Protein AF-A0A2V7J9L3-F1 (afdb_monomer_lite)

Foldseek 3Di:
DVQLVDDPVVVVVLVPDDPVVSCVVCVVVVSNVSVLLVLLQVLLVVLLVVLVVVCVVPVPDAAEDEDADQDDGSNVLSNQQNRAAPVHAYEYEYNDDPPPVSCVVSVVVNRRYWYEYEDECVPDPPDPVVVVVCVVCRVVVGPYYDYPDDDPPDPVVVVVVVVD

Sequence (164 aa):
MAALGLERAEIERLAALPPAVRYDTLLERGWLSRYFQGLEDAVAGRASVLRGELRRLRPDVRFAFHTSDAPTDWFSLGLLRGFSSPDAPIFLWLREDTRPTLARRYRVRDVFALSAIGLEPVRATFAPAELSRLRFAAFTEHAGFWLDGAATDSLGRVIRRFAK

pLDDT: mean 77.67, std 17.88, range [35.91, 97.44]

Radius of gyration: 21.03 Å; chains: 1; bounding box: 44×36×63 Å

Secondary structure (DSSP, 8-state):
-GGG---HHHHHHHHHS-HHHHHHHHHHTT-HHHHHHHHHHHHHHHHHHHHHHHHHH-TT---EEEESS---SHHHHHHHHHH--SSSPEEEEESSS-HHHHHHHHHTTT--EEEEEEE-GGG----HHHHHHHHHHHHHH-S-EEE-S---S-HHHHHHHH--

Structure (mmCIF, N/CA/C/O backbone):
data_AF-A0A2V7J9L3-F1
#
_entry.id   AF-A0A2V7J9L3-F1
#
loop_
_atom_site.group_PDB
_atom_site.id
_atom_site.type_symbol
_atom_site.label_atom_id
_atom_site.label_alt_id
_atom_site.label_comp_id
_atom_site.label_asym_id
_atom_site.label_entity_id
_atom_site.label_seq_id
_atom_site.pdbx_PDB_ins_code
_atom_site.Cartn_x
_atom_site.Cartn_y
_atom_site.Cartn_z
_atom_site.occupancy
_atom_site.B_iso_or_equiv
_atom_site.auth_seq_id
_atom_site.auth_comp_id
_atom_site.auth_asym_id
_atom_site.auth_atom_id
_atom_site.pdbx_PDB_model_num
ATOM 1 N N . MET A 1 1 ? 7.839 -5.755 -13.556 1.00 61.22 1 MET A N 1
ATOM 2 C CA . MET A 1 1 ? 8.418 -5.327 -14.853 1.00 61.22 1 MET A CA 1
ATOM 3 C C . MET A 1 1 ? 7.427 -5.352 -16.012 1.00 61.22 1 MET A C 1
ATOM 5 O O . MET A 1 1 ? 7.595 -4.543 -16.908 1.00 61.22 1 MET A O 1
ATOM 9 N N . ALA A 1 2 ? 6.377 -6.185 -15.989 1.00 60.78 2 ALA A N 1
ATOM 10 C CA . ALA A 1 2 ? 5.330 -6.169 -17.022 1.00 60.78 2 ALA A CA 1
ATOM 11 C C . ALA A 1 2 ? 4.656 -4.788 -17.215 1.00 60.78 2 ALA A C 1
ATOM 13 O O . ALA A 1 2 ? 4.324 -4.419 -18.334 1.00 60.78 2 ALA A O 1
ATOM 14 N N . ALA A 1 3 ? 4.548 -3.980 -16.154 1.00 69.69 3 ALA A N 1
ATOM 15 C CA . ALA A 1 3 ? 3.982 -2.625 -16.207 1.00 69.69 3 ALA A CA 1
ATOM 16 C C . ALA A 1 3 ? 4.812 -1.597 -17.005 1.00 69.69 3 ALA A C 1
ATOM 18 O O . ALA A 1 3 ? 4.372 -0.467 -17.198 1.00 69.69 3 ALA A O 1
ATOM 19 N N . LEU A 1 4 ? 6.017 -1.956 -17.466 1.00 78.19 4 LEU A N 1
ATOM 20 C CA . LEU A 1 4 ? 6.835 -1.058 -18.282 1.00 78.19 4 LEU A CA 1
ATOM 21 C C . LEU A 1 4 ? 6.290 -0.896 -19.712 1.00 78.19 4 LEU A C 1
ATOM 23 O O . LEU A 1 4 ? 6.672 0.056 -20.390 1.00 78.19 4 LEU A O 1
ATOM 27 N N . GLY A 1 5 ? 5.397 -1.792 -20.160 1.00 79.88 5 GLY A N 1
ATOM 28 C CA . GLY A 1 5 ? 4.898 -1.805 -21.540 1.00 79.88 5 GLY A CA 1
ATOM 29 C C . GLY A 1 5 ? 5.998 -2.109 -22.559 1.00 79.88 5 GLY A C 1
ATOM 30 O O . GLY A 1 5 ? 5.926 -1.659 -23.697 1.00 79.88 5 GLY A O 1
ATOM 31 N N . LEU A 1 6 ? 7.045 -2.810 -22.120 1.00 84.31 6 LEU A N 1
ATOM 32 C CA . LEU A 1 6 ? 8.190 -3.178 -22.940 1.00 84.31 6 LEU A CA 1
ATOM 33 C C . LEU A 1 6 ? 8.031 -4.597 -23.475 1.00 84.31 6 LEU A C 1
ATOM 35 O O . LEU A 1 6 ? 7.441 -5.460 -22.820 1.00 84.31 6 LEU A O 1
ATOM 39 N N . GLU A 1 7 ? 8.641 -4.833 -24.631 1.00 88.31 7 GLU A N 1
ATOM 40 C CA . GLU A 1 7 ? 8.859 -6.163 -25.189 1.00 88.31 7 GLU A CA 1
ATOM 41 C C . GLU A 1 7 ? 9.516 -7.089 -24.157 1.00 88.31 7 GLU A C 1
ATOM 43 O O . GLU A 1 7 ? 10.370 -6.682 -23.360 1.00 88.31 7 GLU A O 1
ATOM 48 N N . ARG A 1 8 ? 9.153 -8.372 -24.192 1.00 86.00 8 ARG A N 1
ATOM 49 C CA . ARG A 1 8 ? 9.645 -9.362 -23.224 1.00 86.00 8 ARG A CA 1
ATOM 50 C C . ARG A 1 8 ? 11.176 -9.459 -23.207 1.00 86.00 8 ARG A C 1
ATOM 52 O O . ARG A 1 8 ? 11.766 -9.540 -22.134 1.00 86.00 8 ARG A O 1
ATOM 59 N N . ALA A 1 9 ? 11.815 -9.369 -24.372 1.00 87.88 9 ALA A N 1
ATOM 60 C CA . ALA A 1 9 ? 13.273 -9.377 -24.485 1.00 87.88 9 ALA A CA 1
ATOM 61 C C . ALA A 1 9 ? 13.933 -8.160 -23.803 1.00 87.88 9 ALA A C 1
ATOM 63 O O . ALA A 1 9 ? 14.996 -8.281 -23.196 1.00 87.88 9 ALA A O 1
ATOM 64 N N . GLU A 1 10 ? 13.295 -6.988 -23.858 1.00 87.88 10 GLU A N 1
ATOM 65 C CA . GLU A 1 10 ? 13.772 -5.763 -23.202 1.00 87.88 10 GLU A CA 1
ATOM 66 C C . GLU A 1 10 ? 13.667 -5.894 -21.672 1.00 87.88 10 GLU A C 1
ATOM 68 O O . GLU A 1 10 ? 14.574 -5.497 -20.940 1.00 87.88 10 GLU A O 1
ATOM 73 N N . ILE A 1 11 ? 12.584 -6.515 -21.187 1.00 87.75 11 ILE A N 1
ATOM 74 C CA . ILE A 1 11 ? 12.379 -6.842 -19.769 1.00 87.75 11 ILE A CA 1
ATOM 75 C C . ILE A 1 11 ? 13.463 -7.801 -19.270 1.00 87.75 11 ILE A C 1
ATOM 77 O O . ILE A 1 11 ? 14.064 -7.557 -18.226 1.00 87.75 11 ILE A O 1
ATOM 81 N N . GLU A 1 12 ? 13.733 -8.877 -20.005 1.00 89.81 12 GLU A N 1
ATOM 82 C CA . GLU A 1 12 ? 14.753 -9.863 -19.637 1.00 89.81 12 GLU A CA 1
ATOM 83 C C . GLU A 1 12 ? 16.155 -9.231 -19.628 1.00 89.81 12 GLU A C 1
ATOM 85 O O . GLU A 1 12 ? 16.913 -9.425 -18.676 1.00 89.81 12 GLU A O 1
ATOM 90 N N . ARG A 1 13 ? 16.463 -8.373 -20.612 1.00 89.75 13 ARG A N 1
ATOM 91 C CA . ARG A 1 13 ? 17.723 -7.617 -20.659 1.00 89.75 13 ARG A CA 1
ATOM 92 C C . ARG A 1 13 ? 17.886 -6.706 -19.444 1.00 89.75 13 ARG A C 1
ATOM 94 O O . ARG A 1 13 ? 18.922 -6.747 -18.789 1.00 89.75 13 ARG A O 1
ATOM 101 N N . LEU A 1 14 ? 16.865 -5.915 -19.110 1.00 90.38 14 LEU A N 1
ATOM 102 C CA . LEU A 1 14 ? 16.882 -5.040 -17.933 1.00 90.38 14 LEU A CA 1
ATOM 103 C C . LEU A 1 14 ? 17.045 -5.837 -16.628 1.00 90.38 14 LEU A C 1
ATOM 105 O O . LEU A 1 14 ? 17.772 -5.407 -15.731 1.00 90.38 14 LEU A O 1
ATOM 109 N N . ALA A 1 15 ? 16.391 -6.996 -16.514 1.00 88.56 15 ALA A N 1
ATOM 110 C CA . ALA A 1 15 ? 16.479 -7.866 -15.342 1.00 88.56 15 ALA A CA 1
ATOM 111 C C . ALA A 1 15 ? 17.869 -8.501 -15.163 1.00 88.56 15 ALA A C 1
ATOM 113 O O . ALA A 1 15 ? 18.258 -8.786 -14.031 1.00 88.56 15 ALA A O 1
ATOM 114 N N . ALA A 1 16 ? 18.624 -8.681 -16.250 1.00 93.56 16 ALA A N 1
ATOM 115 C CA . ALA A 1 16 ? 19.991 -9.194 -16.216 1.00 93.56 16 ALA A CA 1
ATOM 116 C C . ALA A 1 16 ? 21.036 -8.136 -15.808 1.00 93.56 16 ALA A C 1
ATOM 118 O O . ALA A 1 16 ? 22.133 -8.493 -15.382 1.00 93.56 16 ALA A O 1
ATOM 119 N N . LEU A 1 17 ? 20.716 -6.839 -15.910 1.00 92.81 17 LEU A N 1
ATOM 120 C CA . LEU A 1 17 ? 21.636 -5.767 -15.517 1.00 92.81 17 LEU A CA 1
ATOM 121 C C . LEU A 1 17 ? 21.873 -5.747 -13.996 1.00 92.81 17 LEU A C 1
ATOM 123 O O . LEU A 1 17 ? 20.924 -5.978 -13.233 1.00 92.81 17 LEU A O 1
ATOM 127 N N . PRO A 1 18 ? 23.085 -5.374 -13.537 1.00 94.75 18 PRO A N 1
ATOM 128 C CA . PRO A 1 18 ? 23.336 -5.048 -12.136 1.00 94.75 18 PRO A CA 1
ATOM 129 C C . PRO A 1 18 ? 22.390 -3.947 -11.625 1.00 94.75 18 PRO A C 1
ATOM 131 O O . PRO A 1 18 ? 22.001 -3.076 -12.408 1.00 94.75 18 PRO A O 1
ATOM 134 N N . PRO A 1 19 ? 22.041 -3.920 -10.323 1.00 88.50 19 PRO A N 1
ATOM 135 C CA . PRO A 1 19 ? 21.049 -2.982 -9.791 1.00 88.50 19 PRO A CA 1
ATOM 136 C C . PRO A 1 19 ? 21.325 -1.502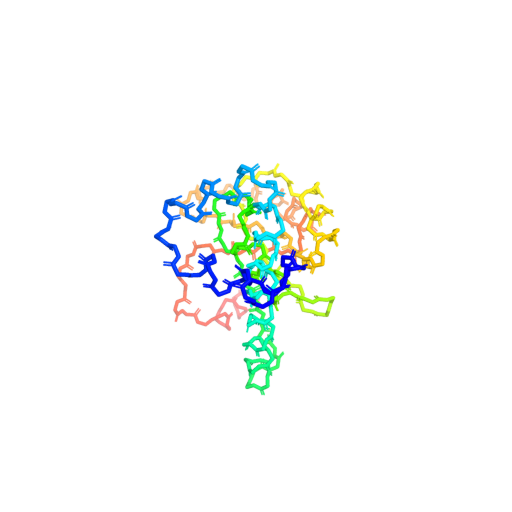 -10.093 1.00 88.50 19 PRO A C 1
ATOM 138 O O . PRO A 1 19 ? 20.405 -0.799 -10.502 1.00 88.50 19 PRO A O 1
ATOM 141 N N . ALA A 1 20 ? 22.575 -1.046 -9.944 1.00 90.44 20 ALA A N 1
ATOM 142 C CA . ALA A 1 20 ? 22.958 0.341 -10.227 1.00 90.44 20 ALA A CA 1
ATOM 143 C C . ALA A 1 20 ? 22.756 0.692 -11.712 1.00 90.44 20 ALA A C 1
ATOM 145 O O . ALA A 1 20 ? 22.016 1.611 -12.038 1.00 90.44 20 ALA A O 1
ATOM 146 N N . VAL A 1 21 ? 23.289 -0.139 -12.614 1.00 94.44 21 VAL A N 1
ATOM 147 C CA . VAL A 1 21 ? 23.163 0.052 -14.069 1.00 94.44 21 VAL A CA 1
ATOM 148 C C . VAL A 1 21 ? 21.702 0.005 -14.517 1.00 94.44 21 VAL A C 1
ATOM 150 O O . VAL A 1 21 ? 21.289 0.760 -15.394 1.00 94.44 21 VAL A O 1
ATOM 153 N N . ARG A 1 22 ? 20.886 -0.861 -13.905 1.00 93.56 22 ARG A N 1
ATOM 154 C CA . ARG A 1 22 ? 19.446 -0.922 -14.177 1.00 93.56 22 ARG A CA 1
ATOM 155 C C . ARG A 1 22 ? 18.750 0.373 -13.778 1.00 93.56 22 ARG A C 1
ATOM 157 O O . ARG A 1 22 ? 17.901 0.839 -14.530 1.00 93.56 22 ARG A O 1
ATOM 164 N N . TYR A 1 23 ? 19.074 0.920 -12.608 1.00 91.75 23 TYR A N 1
ATOM 165 C CA . TYR A 1 23 ? 18.504 2.181 -12.145 1.00 91.75 23 TYR A CA 1
ATOM 166 C C . TYR A 1 23 ? 18.844 3.319 -13.109 1.00 91.75 23 TYR A C 1
ATOM 168 O O . TYR A 1 23 ? 17.926 3.982 -13.589 1.00 91.75 23 TYR A O 1
ATOM 176 N N . ASP A 1 24 ? 20.121 3.468 -13.464 1.00 94.94 24 ASP A N 1
ATOM 177 C CA . ASP A 1 24 ? 20.576 4.508 -14.391 1.00 94.94 24 ASP A CA 1
ATOM 178 C C . ASP A 1 24 ? 19.903 4.351 -15.759 1.00 94.94 24 ASP A C 1
ATOM 180 O O . ASP A 1 24 ? 19.314 5.295 -16.276 1.00 94.94 24 ASP A O 1
ATOM 184 N N . THR A 1 25 ? 19.835 3.123 -16.283 1.00 93.38 25 THR A N 1
ATOM 185 C CA . THR A 1 25 ? 19.147 2.832 -17.553 1.00 93.38 25 THR A CA 1
ATOM 186 C C . THR A 1 25 ? 17.660 3.205 -17.500 1.00 93.38 25 THR A C 1
ATOM 188 O O . THR A 1 25 ? 17.114 3.754 -18.457 1.00 93.38 25 THR A O 1
ATOM 191 N N . LEU A 1 26 ? 16.968 2.894 -16.399 1.00 93.62 26 LEU A N 1
ATOM 192 C CA . LEU A 1 26 ? 15.555 3.240 -16.219 1.00 93.62 26 LEU A CA 1
ATOM 193 C C . LEU A 1 26 ? 15.353 4.752 -16.091 1.00 93.62 26 LEU A C 1
ATOM 195 O O . LEU A 1 26 ? 14.339 5.267 -16.568 1.00 93.62 26 LEU A O 1
ATOM 199 N N . LEU A 1 27 ? 16.286 5.446 -15.439 1.00 93.12 27 LEU A N 1
ATOM 200 C CA . LEU A 1 27 ? 16.269 6.892 -15.272 1.00 93.12 27 LEU A CA 1
ATOM 201 C C . LEU A 1 27 ? 16.495 7.599 -16.613 1.00 93.12 27 LEU A C 1
ATOM 203 O O . LEU A 1 27 ? 15.643 8.379 -17.032 1.00 93.12 27 LEU A O 1
ATOM 207 N N . GLU A 1 28 ? 17.582 7.271 -17.311 1.00 95.06 28 GLU A N 1
ATOM 208 C CA . GLU A 1 28 ? 17.966 7.859 -18.602 1.00 95.06 28 GLU A CA 1
ATOM 209 C C . GLU A 1 28 ? 16.887 7.671 -19.670 1.00 95.06 28 GLU A C 1
ATOM 211 O O . GLU A 1 28 ? 16.635 8.560 -20.482 1.00 95.06 28 GLU A O 1
ATOM 216 N N . ARG A 1 29 ? 16.202 6.524 -19.653 1.00 93.00 29 ARG A N 1
ATOM 217 C CA . ARG A 1 29 ? 15.125 6.214 -20.604 1.00 93.00 29 ARG A CA 1
ATOM 218 C C . ARG A 1 29 ? 13.747 6.725 -20.178 1.00 93.00 29 ARG A C 1
ATOM 220 O O . ARG A 1 29 ? 12.769 6.486 -20.883 1.00 93.00 29 ARG A O 1
ATOM 227 N N . GLY A 1 30 ? 13.633 7.391 -19.027 1.00 93.25 30 GLY A N 1
ATOM 228 C CA . GLY A 1 30 ? 12.358 7.902 -18.512 1.00 93.25 30 GLY A CA 1
ATOM 229 C C . GLY A 1 30 ? 11.358 6.808 -18.107 1.00 93.25 30 GLY A C 1
ATOM 230 O O . GLY A 1 30 ? 10.152 7.043 -18.054 1.00 93.25 30 GLY A O 1
ATOM 231 N N . TRP A 1 31 ? 11.832 5.592 -17.830 1.00 94.19 31 TRP A N 1
ATOM 232 C CA . TRP A 1 31 ? 11.003 4.434 -17.468 1.00 94.19 31 TRP A CA 1
ATOM 233 C C . TRP A 1 31 ? 10.853 4.243 -15.961 1.00 94.19 31 TRP A C 1
ATOM 235 O O . TRP A 1 31 ? 10.035 3.433 -15.519 1.00 94.19 31 TRP A O 1
ATOM 245 N N . LEU A 1 32 ? 11.608 4.997 -15.165 1.00 92.12 32 LEU A N 1
ATOM 246 C CA . LEU A 1 32 ? 11.686 4.829 -13.719 1.00 92.12 32 LEU A CA 1
ATOM 247 C C . LEU A 1 32 ? 10.322 4.959 -13.017 1.00 92.12 32 LEU A C 1
ATOM 249 O O . LEU A 1 32 ? 9.984 4.134 -12.171 1.00 92.12 32 LEU A O 1
ATOM 253 N N . SER A 1 33 ? 9.485 5.924 -13.410 1.00 90.19 33 SER A N 1
ATOM 254 C CA . SER A 1 33 ? 8.145 6.082 -12.823 1.00 90.19 33 SER A CA 1
ATOM 255 C C . SER A 1 33 ? 7.239 4.880 -13.107 1.00 90.19 33 SER A C 1
ATOM 257 O O . SER A 1 33 ? 6.588 4.372 -12.197 1.00 90.19 33 SER A O 1
ATOM 259 N N . ARG A 1 34 ? 7.237 4.366 -14.346 1.00 91.31 34 ARG A N 1
ATOM 260 C CA . ARG A 1 34 ? 6.476 3.154 -14.707 1.00 91.31 34 ARG A CA 1
ATOM 261 C C . ARG A 1 34 ? 7.022 1.917 -14.004 1.00 91.31 34 ARG A C 1
ATOM 263 O O . ARG A 1 34 ? 6.259 1.026 -13.641 1.00 91.31 34 ARG A O 1
ATOM 270 N N . TYR A 1 35 ? 8.337 1.862 -13.796 1.00 91.75 35 TYR A N 1
ATOM 271 C CA . TYR A 1 35 ? 8.974 0.782 -13.056 1.00 91.75 35 TYR A CA 1
ATOM 272 C C . TYR A 1 35 ? 8.464 0.727 -11.617 1.00 91.75 35 TYR A C 1
ATOM 274 O O . TYR A 1 35 ? 7.982 -0.322 -11.190 1.00 91.75 35 TYR A O 1
ATOM 282 N N . PHE A 1 36 ? 8.516 1.852 -10.898 1.00 92.31 36 PHE A N 1
ATOM 283 C CA . PHE A 1 36 ? 8.033 1.926 -9.520 1.00 92.31 36 PHE A CA 1
ATOM 284 C C . PHE A 1 36 ? 6.526 1.702 -9.415 1.00 92.31 36 PHE A C 1
ATOM 286 O O . PHE A 1 36 ? 6.109 0.966 -8.525 1.00 92.31 36 PHE A O 1
ATOM 293 N N . GLN A 1 37 ? 5.725 2.213 -10.357 1.00 92.12 37 GLN A N 1
ATOM 294 C CA . GLN A 1 37 ? 4.295 1.894 -10.409 1.00 92.12 37 GLN A CA 1
ATOM 295 C C . GLN A 1 37 ? 4.067 0.385 -10.564 1.00 92.12 37 GLN A C 1
ATOM 297 O O . GLN A 1 37 ? 3.279 -0.210 -9.839 1.00 92.12 37 GLN A O 1
ATOM 302 N N . GLY A 1 38 ? 4.821 -0.272 -11.447 1.00 92.81 38 GLY A N 1
ATOM 303 C CA . GLY A 1 38 ? 4.745 -1.720 -11.610 1.00 92.81 38 GLY A CA 1
ATOM 304 C C . GLY A 1 38 ? 5.154 -2.517 -10.373 1.00 92.81 38 GLY A C 1
ATOM 305 O O . GLY A 1 38 ? 4.663 -3.629 -10.174 1.00 92.81 38 GLY A O 1
ATOM 306 N N . LEU A 1 39 ? 6.073 -1.986 -9.563 1.00 93.38 39 LEU A N 1
ATOM 307 C CA . LEU A 1 39 ? 6.435 -2.587 -8.282 1.00 93.38 39 LEU A CA 1
ATOM 308 C C . LEU A 1 39 ? 5.324 -2.395 -7.248 1.00 93.38 39 LEU A C 1
ATOM 310 O O . LEU A 1 39 ? 4.949 -3.368 -6.596 1.00 93.38 39 LEU A O 1
ATOM 314 N N . GLU A 1 40 ? 4.763 -1.189 -7.147 1.00 94.69 40 GLU A N 1
ATOM 315 C CA . GLU A 1 40 ? 3.587 -0.902 -6.317 1.00 94.69 40 GLU A CA 1
ATOM 316 C C . GLU A 1 40 ? 2.432 -1.855 -6.662 1.00 94.69 40 GLU A C 1
ATOM 318 O O . GLU A 1 40 ? 1.852 -2.481 -5.773 1.00 94.69 40 GLU A O 1
ATOM 323 N N . ASP A 1 41 ? 2.162 -2.057 -7.955 1.00 95.25 41 ASP A N 1
ATOM 324 C CA . ASP A 1 41 ? 1.105 -2.946 -8.436 1.00 95.25 41 ASP A CA 1
ATOM 325 C C . ASP A 1 41 ? 1.331 -4.407 -8.053 1.00 95.25 41 ASP A C 1
ATOM 327 O O . ASP A 1 41 ? 0.409 -5.084 -7.587 1.00 95.25 41 ASP A O 1
ATOM 331 N N . ALA A 1 42 ? 2.569 -4.886 -8.181 1.00 94.94 42 ALA A N 1
ATOM 332 C CA . ALA A 1 42 ? 2.930 -6.236 -7.773 1.00 94.94 42 ALA A CA 1
ATOM 333 C C . ALA A 1 42 ? 2.785 -6.438 -6.255 1.00 94.94 42 ALA A C 1
ATOM 335 O O . ALA A 1 42 ? 2.315 -7.494 -5.817 1.00 94.94 42 ALA A O 1
ATOM 336 N N . VAL A 1 43 ? 3.165 -5.442 -5.446 1.00 97.19 43 VAL A N 1
ATOM 337 C CA . VAL A 1 43 ? 2.990 -5.491 -3.987 1.00 97.19 43 VAL A CA 1
ATOM 338 C C . VAL A 1 43 ? 1.510 -5.490 -3.627 1.00 97.19 43 VAL A C 1
ATOM 340 O O . VAL A 1 43 ? 1.081 -6.351 -2.861 1.00 97.19 43 VAL A O 1
ATOM 343 N N . ALA A 1 44 ? 0.716 -4.596 -4.217 1.00 96.94 44 ALA A N 1
ATOM 344 C CA . ALA A 1 44 ? -0.717 -4.512 -3.963 1.00 96.94 44 ALA A CA 1
ATOM 345 C C . ALA A 1 44 ? -1.448 -5.814 -4.312 1.00 96.94 44 ALA A C 1
ATOM 347 O O . ALA A 1 44 ? -2.281 -6.279 -3.533 1.00 96.94 44 ALA A O 1
ATOM 348 N N . GLY A 1 45 ? -1.101 -6.444 -5.440 1.00 96.62 45 GLY A N 1
ATOM 349 C CA . GLY A 1 45 ? -1.659 -7.740 -5.825 1.00 96.62 45 GLY A CA 1
ATOM 350 C C . GLY A 1 45 ? -1.378 -8.823 -4.781 1.00 96.62 45 GLY A C 1
ATOM 351 O O . GLY A 1 45 ? -2.298 -9.504 -4.327 1.00 96.62 45 GLY A O 1
ATOM 352 N N . ARG A 1 46 ? -0.122 -8.938 -4.329 1.00 97.44 46 ARG A N 1
ATOM 353 C CA . ARG A 1 46 ? 0.272 -9.909 -3.293 1.00 97.44 46 ARG A CA 1
ATOM 354 C C . ARG A 1 46 ? -0.400 -9.632 -1.948 1.00 97.44 46 ARG A C 1
ATOM 356 O O . ARG A 1 46 ? -0.899 -10.560 -1.316 1.00 97.44 46 ARG A O 1
ATOM 363 N N . ALA A 1 47 ? -0.445 -8.372 -1.526 1.00 96.81 47 ALA A N 1
ATOM 364 C CA . ALA A 1 47 ? -1.090 -7.969 -0.280 1.00 96.81 47 ALA A CA 1
ATOM 365 C C . ALA A 1 47 ? -2.607 -8.226 -0.305 1.00 96.81 47 ALA A C 1
ATOM 367 O O . ALA A 1 47 ? -3.157 -8.699 0.688 1.00 96.81 47 ALA A O 1
ATOM 368 N N . SER A 1 48 ? -3.278 -8.015 -1.443 1.00 96.50 48 SER A N 1
ATOM 369 C CA . SER A 1 48 ? -4.706 -8.331 -1.595 1.00 96.50 48 SER A CA 1
ATOM 370 C C . SER A 1 48 ? -4.990 -9.829 -1.468 1.00 96.50 48 SER A C 1
ATOM 372 O O . SER A 1 48 ? -5.930 -10.210 -0.766 1.00 96.50 48 SER A O 1
ATOM 374 N N . VAL A 1 49 ? -4.154 -10.682 -2.074 1.00 97.00 49 VAL A N 1
ATOM 375 C CA . VAL A 1 49 ? -4.246 -12.144 -1.911 1.00 97.00 49 VAL A CA 1
ATOM 376 C C . VAL A 1 49 ? -4.074 -12.526 -0.442 1.00 97.00 49 VAL A C 1
ATOM 378 O O . VAL A 1 49 ? -4.934 -13.203 0.116 1.00 97.00 49 VAL A O 1
ATOM 381 N N . LEU A 1 50 ? -3.022 -12.027 0.215 1.00 95.88 50 LEU A N 1
ATOM 382 C CA . LEU A 1 50 ? -2.758 -12.309 1.628 1.00 95.88 50 LEU A CA 1
ATOM 383 C C . LEU A 1 50 ? -3.914 -11.865 2.533 1.00 95.88 50 LEU A C 1
ATOM 385 O O . LEU A 1 50 ? -4.359 -12.621 3.394 1.00 95.88 50 LEU A O 1
ATOM 389 N N . ARG A 1 51 ? -4.454 -10.664 2.315 1.00 94.31 51 ARG A N 1
ATOM 390 C CA . ARG A 1 51 ? -5.654 -10.193 3.009 1.00 94.31 51 ARG A CA 1
ATOM 391 C C . ARG A 1 51 ? -6.835 -11.137 2.796 1.00 94.31 51 ARG A C 1
ATOM 393 O O . ARG A 1 51 ? -7.559 -11.413 3.750 1.00 94.31 51 ARG A O 1
ATOM 400 N N . GLY A 1 52 ? -7.051 -11.588 1.560 1.00 94.06 52 GLY A N 1
ATOM 401 C CA . GLY A 1 52 ? -8.111 -12.531 1.216 1.00 94.06 52 GLY A CA 1
ATOM 402 C C . GLY A 1 52 ? -8.009 -13.813 2.037 1.00 94.06 52 GLY A C 1
ATOM 403 O O . GLY A 1 52 ? -8.985 -14.204 2.674 1.00 94.06 52 GLY A O 1
ATOM 404 N N . GLU A 1 53 ? -6.817 -14.406 2.106 1.00 95.88 53 GLU A N 1
ATOM 405 C CA . GLU A 1 53 ? -6.574 -15.600 2.921 1.00 95.88 53 GLU A CA 1
ATOM 406 C C . GLU A 1 53 ? -6.789 -15.336 4.419 1.00 95.88 53 GLU A C 1
ATOM 408 O O . GLU A 1 53 ? -7.490 -16.090 5.094 1.00 95.88 53 GLU A O 1
ATOM 413 N N . LEU A 1 54 ? -6.272 -14.222 4.948 1.00 92.88 54 LEU A N 1
ATOM 414 C CA . LEU A 1 54 ? -6.445 -13.868 6.360 1.00 92.88 54 LEU A CA 1
ATOM 415 C C . LEU A 1 54 ? -7.918 -13.667 6.733 1.00 92.88 54 LEU A C 1
ATOM 417 O O . LEU A 1 54 ? -8.347 -14.120 7.793 1.00 92.88 54 LEU A O 1
ATOM 421 N N . ARG A 1 55 ? -8.712 -13.039 5.860 1.00 90.25 55 ARG A N 1
ATOM 422 C CA . ARG A 1 55 ? -10.150 -12.842 6.089 1.00 90.25 55 ARG A CA 1
ATOM 423 C C . ARG A 1 55 ? -10.953 -14.131 5.973 1.00 90.25 55 ARG A C 1
ATOM 425 O O . ARG A 1 55 ? -11.942 -14.270 6.68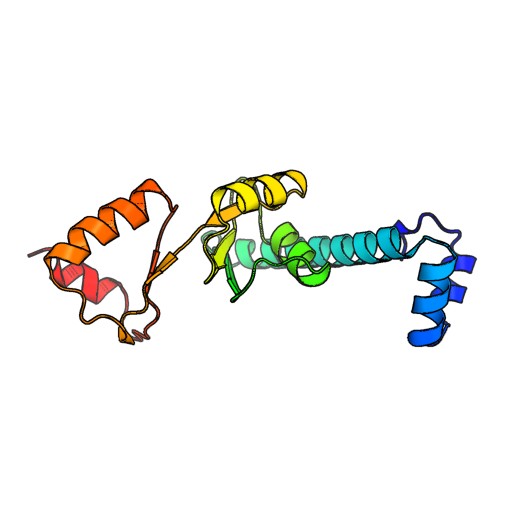3 1.00 90.25 55 ARG A O 1
ATOM 432 N N . ARG A 1 56 ? -10.541 -15.086 5.132 1.00 92.81 56 ARG A N 1
ATOM 433 C CA . ARG A 1 56 ? -11.163 -16.423 5.111 1.00 92.81 56 ARG A CA 1
ATOM 434 C C . ARG A 1 56 ? -10.990 -17.138 6.448 1.00 92.81 56 ARG A C 1
ATOM 436 O O . ARG A 1 56 ? -11.925 -17.774 6.917 1.00 92.81 56 ARG A O 1
ATOM 443 N N . LEU A 1 57 ? -9.818 -17.002 7.069 1.00 93.56 57 LEU A N 1
ATOM 444 C CA . LEU A 1 57 ? -9.538 -17.586 8.382 1.00 93.56 57 LEU A CA 1
ATOM 445 C C . LEU A 1 57 ? -10.212 -16.810 9.523 1.00 93.56 57 LEU A C 1
ATOM 447 O O . LEU A 1 57 ? -10.674 -17.406 10.494 1.00 93.56 57 LEU A O 1
ATOM 451 N N . ARG A 1 58 ? -10.240 -15.475 9.435 1.00 91.56 58 ARG A N 1
ATOM 452 C CA . ARG A 1 58 ? -10.784 -14.566 10.453 1.00 91.56 58 ARG A CA 1
ATOM 453 C C . ARG A 1 58 ? -11.554 -13.422 9.777 1.00 91.56 58 ARG A C 1
ATOM 455 O O . ARG A 1 58 ? -10.950 -12.389 9.490 1.00 91.56 58 ARG A O 1
ATOM 462 N N . PRO A 1 59 ? -12.875 -13.559 9.557 1.00 88.31 59 PRO A N 1
ATOM 463 C CA . PRO A 1 59 ? -13.670 -12.580 8.803 1.00 88.31 59 PRO A CA 1
ATOM 464 C C . PRO A 1 59 ? -13.603 -11.147 9.341 1.00 88.31 59 PRO A C 1
ATOM 466 O O . PRO A 1 59 ? -13.598 -10.195 8.556 1.00 88.31 59 PRO A O 1
ATOM 469 N N . ASP A 1 60 ? -13.477 -11.013 10.662 1.00 85.94 60 ASP A N 1
ATOM 470 C CA . ASP A 1 60 ? -13.470 -9.731 11.372 1.00 85.94 60 ASP A CA 1
ATOM 471 C C . ASP A 1 60 ? -12.077 -9.103 11.502 1.00 85.94 60 ASP A C 1
ATOM 473 O O . ASP A 1 60 ? -11.927 -8.062 12.145 1.00 85.94 60 ASP A O 1
ATOM 477 N N . VAL A 1 61 ? -11.036 -9.717 10.923 1.00 85.94 61 VAL A N 1
ATOM 478 C CA . VAL A 1 61 ? -9.683 -9.160 10.995 1.00 85.94 61 VAL A CA 1
ATOM 479 C C . VAL A 1 61 ? -9.635 -7.796 10.305 1.00 85.94 61 VAL A C 1
ATOM 481 O O . VAL A 1 61 ? -10.089 -7.615 9.172 1.00 85.94 61 VAL A O 1
ATOM 484 N N . ARG A 1 62 ? -9.067 -6.820 11.009 1.00 85.50 62 ARG A N 1
ATOM 485 C CA . ARG A 1 62 ? -8.788 -5.479 10.497 1.00 85.50 62 ARG A CA 1
ATOM 486 C C . ARG A 1 62 ? -7.288 -5.245 10.520 1.00 85.50 62 ARG A C 1
ATOM 488 O O . ARG A 1 62 ? -6.578 -5.809 11.349 1.00 85.50 62 ARG A O 1
ATOM 495 N N . PHE A 1 63 ? -6.823 -4.409 9.602 1.00 88.56 63 PHE A N 1
ATOM 496 C CA . PHE A 1 63 ? -5.409 -4.098 9.450 1.00 88.56 63 PHE A CA 1
ATOM 497 C C . PHE A 1 63 ? -5.144 -2.677 9.925 1.00 88.56 63 PHE A C 1
ATOM 499 O O . PHE A 1 63 ? -5.946 -1.771 9.689 1.00 88.56 63 PHE A O 1
ATOM 506 N N . ALA A 1 64 ? -4.002 -2.497 10.573 1.00 87.00 64 ALA A N 1
ATOM 507 C CA . ALA A 1 64 ? -3.474 -1.200 10.943 1.00 87.00 64 ALA A CA 1
ATOM 508 C C . ALA A 1 64 ? -2.060 -1.062 10.376 1.00 87.00 64 ALA A C 1
ATOM 510 O O . ALA A 1 64 ? -1.310 -2.037 10.320 1.00 87.00 64 ALA A O 1
ATOM 511 N N . PHE A 1 65 ? -1.714 0.147 9.953 1.00 86.50 65 PHE A N 1
ATOM 512 C CA . PHE A 1 65 ? -0.386 0.516 9.496 1.00 86.50 65 PHE A CA 1
ATOM 513 C C . PHE A 1 65 ? 0.123 1.648 10.383 1.00 86.50 65 PHE A C 1
ATOM 515 O O . PHE A 1 65 ? -0.473 2.727 10.424 1.00 86.50 65 PHE A O 1
ATOM 522 N N . HIS A 1 66 ? 1.203 1.376 11.108 1.00 84.94 66 HIS A N 1
ATOM 523 C CA . HIS A 1 66 ? 1.827 2.325 12.019 1.00 84.94 66 HIS A CA 1
ATOM 524 C C . HIS A 1 66 ? 3.143 2.820 11.429 1.00 84.94 66 HIS A C 1
ATOM 526 O O . HIS A 1 66 ? 3.993 2.022 11.037 1.00 84.94 66 HIS A O 1
ATOM 532 N N . THR A 1 67 ? 3.297 4.138 11.352 1.00 78.44 67 THR A N 1
ATOM 533 C CA . THR A 1 67 ? 4.491 4.794 10.814 1.00 78.44 67 THR A CA 1
ATOM 534 C C . THR A 1 67 ? 4.602 6.211 11.370 1.00 78.44 67 THR A C 1
ATOM 536 O O . THR A 1 67 ? 3.600 6.843 11.705 1.00 78.44 67 THR A O 1
ATOM 539 N N . SER A 1 68 ? 5.827 6.723 11.476 1.00 74.62 68 SER A N 1
ATOM 540 C CA . SER A 1 68 ? 6.057 8.107 11.905 1.00 74.62 68 SER A CA 1
ATOM 541 C C . SER A 1 68 ? 5.571 9.095 10.844 1.00 74.62 68 SER A C 1
ATOM 543 O O . SER A 1 68 ? 4.817 10.013 11.169 1.00 74.62 68 SER A O 1
ATOM 545 N N . ASP A 1 69 ? 5.931 8.833 9.586 1.00 80.00 69 ASP A N 1
ATOM 546 C CA . ASP A 1 69 ? 5.686 9.713 8.445 1.00 80.00 69 ASP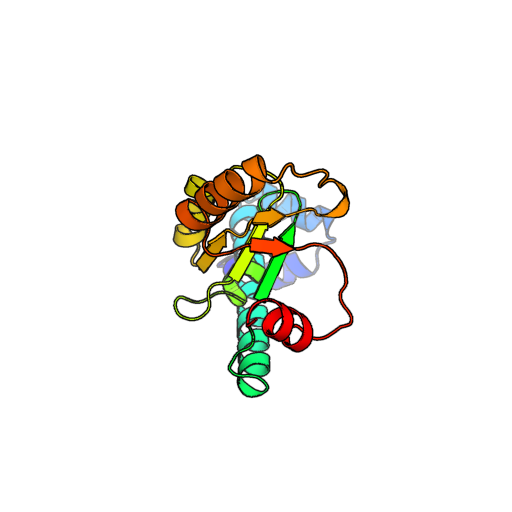 A CA 1
ATOM 547 C C . ASP A 1 69 ? 4.670 9.102 7.482 1.00 80.00 69 ASP A C 1
ATOM 549 O O . ASP A 1 69 ? 4.514 7.879 7.410 1.00 80.00 69 ASP A O 1
ATOM 5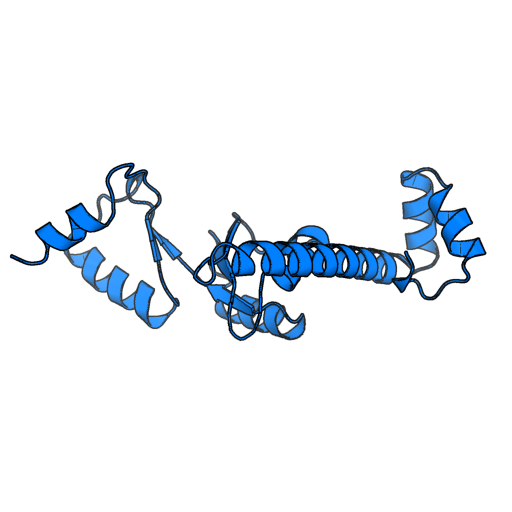53 N N . ALA A 1 70 ? 3.993 9.957 6.712 1.00 82.88 70 ALA A N 1
ATOM 554 C CA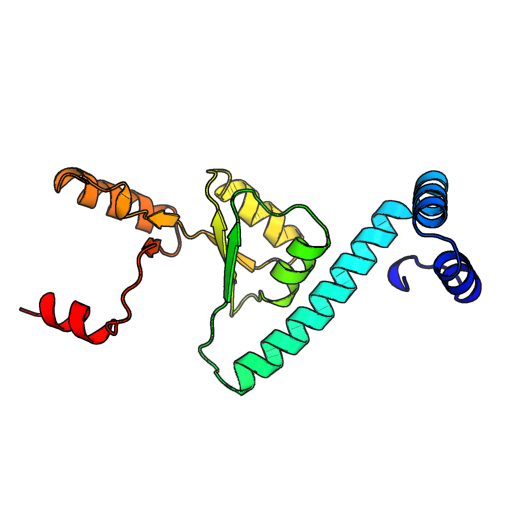 . ALA A 1 70 ? 3.051 9.528 5.685 1.00 82.88 70 ALA A CA 1
ATOM 555 C C . ALA A 1 70 ? 3.761 8.680 4.606 1.00 82.88 70 ALA A C 1
ATOM 557 O O . ALA A 1 70 ? 4.671 9.185 3.942 1.00 82.88 70 ALA A O 1
ATOM 558 N N . PRO A 1 71 ? 3.343 7.419 4.379 1.00 87.44 71 PRO A N 1
ATOM 559 C CA . PRO A 1 71 ? 3.972 6.572 3.372 1.00 87.44 71 PRO A CA 1
ATOM 560 C C . PRO A 1 71 ? 3.894 7.139 1.954 1.00 87.44 71 PRO A C 1
ATOM 562 O O . PRO A 1 71 ? 2.818 7.411 1.424 1.00 87.44 71 PRO A O 1
ATOM 565 N N . THR A 1 72 ? 5.047 7.284 1.309 1.00 88.19 72 THR A N 1
ATOM 566 C CA . THR A 1 72 ? 5.138 7.799 -0.068 1.00 88.19 72 THR A CA 1
ATOM 567 C C . THR A 1 72 ? 5.908 6.884 -1.010 1.00 88.19 72 THR A C 1
ATOM 569 O O . THR A 1 72 ? 5.860 7.093 -2.222 1.00 88.19 72 THR A O 1
ATOM 572 N N . ASP A 1 73 ? 6.577 5.858 -0.485 1.00 92.00 73 ASP A N 1
ATOM 573 C CA . ASP A 1 73 ? 7.312 4.882 -1.276 1.00 92.00 73 ASP A CA 1
ATOM 574 C C . ASP A 1 73 ? 6.379 3.829 -1.900 1.00 92.00 73 ASP A C 1
ATOM 576 O O . ASP A 1 73 ? 5.321 3.494 -1.361 1.00 92.00 73 ASP A O 1
ATOM 580 N N . TRP A 1 74 ? 6.795 3.286 -3.047 1.00 94.12 74 TRP A N 1
ATOM 581 C CA . TRP A 1 74 ? 6.019 2.315 -3.829 1.00 94.12 74 TRP A CA 1
ATOM 582 C C . TRP A 1 74 ? 5.663 1.048 -3.037 1.00 94.12 74 TRP A C 1
ATOM 584 O O . TRP A 1 74 ? 4.639 0.421 -3.304 1.00 94.12 74 TRP A O 1
ATOM 594 N N . PHE A 1 75 ? 6.497 0.642 -2.074 1.00 94.69 75 PHE A N 1
ATOM 595 C CA . PHE A 1 75 ? 6.281 -0.588 -1.323 1.00 94.69 75 PHE A CA 1
ATOM 596 C C . PHE A 1 75 ? 5.173 -0.383 -0.297 1.00 94.69 75 PHE A C 1
ATOM 598 O O . PHE A 1 75 ? 4.179 -1.110 -0.307 1.00 94.69 75 PHE A O 1
ATOM 605 N N . SER A 1 76 ? 5.297 0.646 0.538 1.00 93.75 76 SER A N 1
ATOM 606 C CA . SER A 1 76 ? 4.291 0.973 1.542 1.00 93.75 76 SER A CA 1
ATOM 607 C C . SER A 1 76 ? 2.956 1.340 0.898 1.00 93.75 76 SER A C 1
ATOM 609 O O . SER A 1 76 ? 1.919 0.857 1.343 1.00 93.75 76 SER A O 1
ATOM 611 N N . LEU A 1 77 ? 2.957 2.121 -0.189 1.00 94.19 77 LEU A N 1
ATOM 612 C CA . LEU A 1 77 ? 1.733 2.426 -0.940 1.00 94.19 77 LEU A CA 1
ATOM 613 C C . LEU A 1 77 ? 1.078 1.159 -1.497 1.00 94.19 77 LEU A C 1
ATOM 615 O O . LEU A 1 77 ? -0.132 0.982 -1.349 1.00 94.19 77 LEU A O 1
ATOM 619 N N . GLY A 1 78 ? 1.872 0.239 -2.051 1.00 96.06 78 GLY A N 1
ATOM 620 C CA . GLY A 1 78 ? 1.385 -1.052 -2.527 1.00 96.06 78 GLY A CA 1
ATOM 621 C C . GLY A 1 78 ? 0.761 -1.881 -1.404 1.00 96.06 78 GLY A C 1
ATOM 622 O O . GLY A 1 78 ? -0.324 -2.438 -1.578 1.00 96.06 78 GLY A O 1
ATOM 623 N N . LEU A 1 79 ? 1.391 -1.923 -0.225 1.00 95.88 79 LEU A N 1
ATOM 624 C CA . LEU A 1 79 ? 0.838 -2.602 0.950 1.00 95.88 79 LEU A CA 1
ATOM 625 C C . LEU A 1 79 ? -0.487 -1.978 1.388 1.00 95.88 79 LEU A C 1
ATOM 627 O O . LEU A 1 79 ? -1.477 -2.694 1.539 1.00 95.88 79 LEU A O 1
ATOM 631 N N . LEU A 1 80 ? -0.523 -0.654 1.559 1.00 94.69 80 LEU A N 1
ATOM 632 C CA . LEU A 1 80 ? -1.729 0.073 1.952 1.00 94.69 80 LEU A CA 1
ATOM 633 C C . LEU A 1 80 ? -2.873 -0.187 0.968 1.00 94.69 80 LEU A C 1
ATOM 635 O O . LEU A 1 80 ? -4.000 -0.454 1.386 1.00 94.69 80 LEU A O 1
ATOM 639 N N . ARG A 1 81 ? -2.588 -0.171 -0.337 1.00 95.81 81 ARG A N 1
ATOM 640 C CA . ARG A 1 81 ? -3.575 -0.436 -1.387 1.00 95.81 81 ARG A CA 1
ATOM 641 C C . ARG A 1 81 ? -4.070 -1.879 -1.355 1.00 95.81 81 ARG A C 1
ATOM 643 O O . ARG A 1 81 ? -5.269 -2.112 -1.388 1.00 95.81 81 ARG A O 1
ATOM 650 N N . GLY A 1 82 ? -3.173 -2.857 -1.232 1.00 96.12 82 GLY A N 1
ATOM 651 C CA . GLY A 1 82 ? -3.557 -4.271 -1.211 1.00 96.12 82 GLY A CA 1
ATOM 652 C C . GLY A 1 82 ? -4.303 -4.701 0.057 1.00 96.12 82 GLY A C 1
ATOM 653 O O . GLY A 1 82 ? -5.225 -5.515 -0.013 1.00 96.12 82 GLY A O 1
ATOM 654 N N . PHE A 1 83 ? -3.955 -4.140 1.218 1.00 95.00 83 PHE A N 1
ATOM 655 C CA . PHE A 1 83 ? -4.628 -4.453 2.482 1.00 95.00 83 PHE A CA 1
ATOM 656 C C . PHE A 1 83 ? -5.930 -3.675 2.701 1.00 95.00 83 PHE A C 1
ATOM 658 O O . PHE A 1 83 ? -6.752 -4.092 3.520 1.00 95.00 83 PHE A O 1
ATOM 665 N N . SER A 1 84 ? -6.168 -2.596 1.955 1.00 94.12 84 SER A N 1
ATOM 666 C CA . SER A 1 84 ? -7.383 -1.790 2.082 1.00 94.12 84 SER A CA 1
ATOM 667 C C . SER A 1 84 ? -8.437 -2.107 1.017 1.00 94.12 84 SER A C 1
ATOM 669 O O . SER A 1 84 ? -8.164 -2.643 -0.055 1.00 94.12 84 SER A O 1
ATOM 671 N N . SER A 1 85 ? -9.703 -1.876 1.352 1.00 91.69 85 SER A N 1
ATOM 672 C CA . SER A 1 85 ? -10.858 -1.943 0.442 1.00 91.69 85 SER A CA 1
ATOM 673 C C . SER A 1 85 ? -11.944 -0.994 0.940 1.00 91.69 85 SER A C 1
ATOM 675 O O . SER A 1 85 ? -11.886 -0.605 2.110 1.00 91.69 85 SER A O 1
ATOM 677 N N . PRO A 1 86 ? -12.958 -0.676 0.117 1.00 89.38 86 PRO A N 1
ATOM 678 C CA . PRO A 1 86 ? -14.107 0.108 0.563 1.00 89.38 86 PRO A CA 1
ATOM 679 C C . PRO A 1 86 ? -14.756 -0.442 1.846 1.00 89.38 86 PRO A C 1
ATOM 681 O O . PRO A 1 86 ? -15.033 0.323 2.765 1.00 89.38 86 PRO A O 1
ATOM 684 N N . ASP A 1 87 ? -14.912 -1.767 1.949 1.00 86.31 87 ASP A N 1
ATOM 685 C CA . ASP A 1 87 ? -15.585 -2.422 3.087 1.00 86.31 87 ASP A CA 1
ATOM 686 C C . ASP A 1 87 ? -14.651 -2.685 4.284 1.00 86.31 87 ASP A C 1
ATOM 688 O O . ASP A 1 87 ? -15.071 -2.834 5.439 1.00 86.31 87 ASP A O 1
ATOM 692 N N . ALA A 1 88 ? -13.350 -2.763 4.010 1.00 86.31 88 ALA A N 1
ATOM 693 C CA . ALA A 1 88 ? -12.310 -2.971 5.004 1.00 86.31 88 ALA A CA 1
ATOM 694 C C . ALA A 1 88 ? -11.189 -1.946 4.816 1.00 86.31 88 ALA A C 1
ATOM 696 O O . ALA A 1 88 ? -10.150 -2.283 4.234 1.00 86.31 88 ALA A O 1
ATOM 697 N N . PRO A 1 89 ? -11.396 -0.698 5.275 1.00 89.06 89 PRO A N 1
ATOM 698 C CA . PRO A 1 89 ? -10.347 0.302 5.254 1.00 89.06 89 PRO A CA 1
ATOM 699 C C . PRO A 1 89 ? -9.236 -0.063 6.242 1.00 89.06 89 PRO A C 1
ATOM 701 O O . PRO A 1 89 ? -9.481 -0.699 7.272 1.00 89.06 89 PRO A O 1
ATOM 704 N N . ILE A 1 90 ? -8.014 0.355 5.923 1.00 88.88 90 ILE A N 1
ATOM 705 C CA . ILE A 1 90 ? -6.856 0.207 6.803 1.00 88.88 90 ILE A CA 1
ATOM 706 C C . ILE A 1 90 ? -6.793 1.376 7.787 1.00 88.88 90 ILE A C 1
ATOM 708 O O . ILE A 1 90 ? -7.023 2.528 7.413 1.00 88.88 90 ILE A O 1
ATOM 712 N N . PHE A 1 91 ? -6.469 1.092 9.046 1.00 86.00 91 PHE A N 1
ATOM 713 C CA . PHE A 1 91 ? -6.234 2.140 10.035 1.00 86.00 91 PHE A CA 1
ATOM 714 C C . PHE A 1 91 ? -4.820 2.689 9.873 1.00 86.00 91 PHE A C 1
ATOM 716 O O . PHE A 1 91 ? -3.846 1.956 10.023 1.00 86.00 91 PHE A O 1
ATOM 723 N N . LEU A 1 92 ? -4.706 3.974 9.554 1.00 82.62 92 LEU A N 1
ATOM 724 C CA . LEU A 1 92 ? -3.436 4.680 9.480 1.00 82.62 92 LEU A CA 1
ATOM 725 C C . LEU A 1 92 ? -3.165 5.389 10.789 1.00 82.62 92 LEU A C 1
ATOM 727 O O . LEU A 1 92 ? -3.858 6.347 11.142 1.00 82.62 92 LEU A O 1
ATOM 731 N N . TRP A 1 93 ? -2.111 4.947 11.455 1.00 79.94 93 TRP A N 1
ATOM 732 C CA . TRP A 1 93 ? -1.559 5.637 12.598 1.00 79.94 93 TRP A CA 1
ATOM 733 C C . TRP A 1 93 ? -0.297 6.371 12.158 1.00 79.94 93 TRP A C 1
ATOM 735 O O . TRP A 1 93 ? 0.726 5.756 11.858 1.00 79.94 93 TRP A O 1
ATOM 745 N N . LEU A 1 94 ? -0.419 7.699 12.108 1.00 75.06 94 LEU A N 1
ATOM 746 C CA . LEU A 1 94 ? 0.648 8.636 11.774 1.00 75.06 94 LEU A CA 1
ATOM 747 C C . LEU A 1 94 ? 0.951 9.506 12.989 1.00 75.06 94 LEU A C 1
ATOM 749 O O . LEU A 1 94 ? 0.024 9.931 13.687 1.00 75.06 94 LEU A O 1
ATOM 753 N N . ARG A 1 95 ? 2.231 9.803 13.228 1.00 65.50 95 ARG A N 1
ATOM 754 C CA . ARG A 1 95 ? 2.620 10.749 14.284 1.00 65.50 95 ARG A CA 1
ATOM 755 C C . ARG A 1 95 ? 2.343 12.197 13.875 1.00 65.50 95 ARG A C 1
ATOM 757 O O . ARG A 1 95 ? 1.930 12.987 14.719 1.00 65.50 95 ARG A O 1
ATOM 764 N N . GLU A 1 96 ? 2.522 12.533 12.600 1.00 57.59 96 GLU A N 1
ATOM 765 C CA . GLU A 1 96 ? 2.348 13.895 12.082 1.00 57.59 96 GLU A CA 1
ATOM 766 C C . GLU A 1 96 ? 0.904 14.204 11.632 1.00 57.59 96 GLU A C 1
ATOM 768 O O . GLU A 1 96 ? 0.149 13.328 11.192 1.00 57.59 96 GLU A O 1
ATOM 773 N N . ASP A 1 97 ? 0.501 15.472 11.752 1.00 57.25 97 ASP A N 1
ATOM 774 C CA . ASP A 1 97 ? -0.857 15.946 11.475 1.00 57.25 97 ASP A CA 1
ATOM 775 C C . ASP A 1 97 ? -1.022 16.462 10.033 1.00 57.25 97 ASP A C 1
ATOM 777 O O . ASP A 1 97 ? -1.129 17.654 9.767 1.00 57.25 97 ASP A O 1
ATOM 781 N N . THR A 1 98 ? -1.020 15.548 9.059 1.00 59.16 98 THR A N 1
ATOM 782 C CA . THR A 1 98 ? -1.251 15.865 7.628 1.00 59.16 98 THR A CA 1
ATOM 783 C C . THR A 1 98 ? -2.549 15.249 7.076 1.00 59.16 98 THR A C 1
ATOM 785 O O . THR A 1 98 ? -2.742 15.070 5.868 1.00 59.16 98 THR A O 1
ATOM 788 N N . ARG A 1 99 ? -3.485 14.919 7.971 1.00 66.62 99 ARG A N 1
ATOM 789 C CA . ARG A 1 99 ? -4.416 13.787 7.822 1.00 66.62 99 ARG A CA 1
ATOM 790 C C . ARG A 1 99 ? -5.597 14.005 6.854 1.00 66.62 99 ARG A C 1
ATOM 792 O O . ARG A 1 99 ? -5.846 13.093 6.058 1.00 66.62 99 ARG A O 1
ATOM 799 N N . PRO A 1 100 ? -6.283 15.171 6.799 1.00 65.62 100 PRO A N 1
ATOM 800 C CA . PRO A 1 100 ? -7.426 15.351 5.892 1.00 65.62 100 PRO A CA 1
ATOM 801 C C . PRO A 1 100 ? -7.012 15.336 4.415 1.00 65.62 100 PRO A C 1
ATOM 803 O O . PRO A 1 100 ? -7.649 14.697 3.574 1.00 65.62 100 PRO A O 1
ATOM 806 N N . THR A 1 101 ? -5.902 16.007 4.084 1.00 75.00 101 THR A N 1
ATOM 807 C CA . THR A 1 101 ? -5.404 16.045 2.700 1.00 75.00 101 THR A CA 1
ATOM 808 C C . THR A 1 101 ? -4.769 14.722 2.284 1.00 75.00 101 THR A C 1
ATOM 810 O O . THR A 1 101 ? -4.853 14.354 1.112 1.00 75.00 101 THR A O 1
ATOM 813 N N . LEU A 1 102 ? -4.174 13.984 3.225 1.00 79.62 102 LEU A N 1
ATOM 814 C CA . LEU A 1 102 ? -3.551 12.694 2.956 1.00 79.62 102 LEU A CA 1
ATOM 815 C C . LEU A 1 102 ? -4.579 11.614 2.608 1.00 79.62 102 LEU A C 1
ATOM 817 O O . LEU A 1 102 ? -4.411 10.927 1.603 1.00 79.62 102 LEU A O 1
ATOM 821 N N . ALA A 1 103 ? -5.681 11.518 3.360 1.00 78.31 103 ALA A N 1
ATOM 822 C CA . ALA A 1 103 ? -6.745 10.555 3.070 1.00 78.31 103 ALA A CA 1
ATOM 823 C C . ALA A 1 103 ? -7.325 10.750 1.656 1.00 78.31 103 ALA A C 1
ATOM 825 O O . ALA A 1 103 ? -7.576 9.780 0.939 1.00 78.31 103 ALA A O 1
ATOM 826 N N . ARG A 1 104 ? -7.469 12.006 1.207 1.00 82.81 104 ARG A N 1
ATOM 827 C CA . ARG A 1 104 ? -7.899 12.318 -0.164 1.00 82.81 104 ARG A CA 1
ATOM 828 C C . ARG A 1 104 ? -6.863 11.889 -1.206 1.00 82.81 104 ARG A C 1
ATOM 830 O O . ARG A 1 104 ? -7.246 11.296 -2.210 1.00 82.81 104 ARG A O 1
ATOM 837 N N . ARG A 1 105 ? -5.570 12.154 -0.975 1.00 85.94 105 ARG A N 1
ATOM 838 C CA . ARG A 1 105 ? -4.482 11.717 -1.877 1.00 85.94 105 ARG A CA 1
ATOM 839 C C . ARG A 1 105 ? -4.435 10.196 -2.011 1.00 85.94 105 ARG A C 1
ATOM 841 O O . ARG A 1 105 ? -4.246 9.686 -3.107 1.00 85.94 105 ARG A O 1
ATOM 848 N N . TYR A 1 106 ? -4.643 9.487 -0.909 1.00 89.50 106 TYR A N 1
ATOM 849 C CA . TYR A 1 106 ? -4.688 8.027 -0.870 1.00 89.50 106 TYR A CA 1
ATOM 850 C C . TYR A 1 106 ? -5.896 7.462 -1.602 1.00 89.50 106 TYR A C 1
ATOM 852 O O . TYR A 1 106 ? -5.749 6.523 -2.378 1.00 89.50 106 TYR A O 1
ATOM 860 N N . ARG A 1 107 ? -7.061 8.098 -1.470 1.00 87.56 107 ARG A N 1
ATOM 861 C CA . ARG A 1 107 ? -8.258 7.678 -2.201 1.00 87.56 107 ARG A CA 1
ATOM 862 C C . ARG A 1 107 ? -8.098 7.768 -3.723 1.00 87.56 107 ARG A C 1
ATOM 864 O O . ARG A 1 107 ? -8.618 6.911 -4.417 1.00 87.56 107 ARG A O 1
ATOM 871 N N . VAL A 1 108 ? -7.344 8.745 -4.239 1.00 89.62 108 VAL A N 1
ATOM 872 C CA . VAL A 1 108 ? -7.014 8.841 -5.683 1.00 89.62 108 VAL A CA 1
ATOM 873 C C . VAL A 1 108 ? -6.140 7.668 -6.163 1.00 89.62 108 VAL A C 1
ATOM 875 O O . VAL A 1 108 ? -6.060 7.413 -7.358 1.00 89.62 108 VAL A O 1
ATOM 878 N N . ARG A 1 109 ? -5.498 6.944 -5.240 1.00 88.25 109 ARG A N 1
ATOM 879 C CA . ARG A 1 109 ? -4.644 5.775 -5.503 1.00 88.25 109 ARG A CA 1
ATOM 880 C C . ARG A 1 109 ? -5.275 4.458 -5.040 1.00 88.25 109 ARG A C 1
ATOM 882 O O . ARG A 1 109 ? -4.553 3.505 -4.764 1.00 88.25 109 ARG A O 1
ATOM 889 N N . ASP A 1 110 ? -6.597 4.424 -4.875 1.00 92.81 110 ASP A N 1
ATOM 890 C CA . ASP A 1 110 ? -7.348 3.264 -4.372 1.00 92.81 110 ASP A CA 1
ATOM 891 C C . ASP A 1 110 ? -6.898 2.763 -2.988 1.00 92.81 110 ASP A C 1
ATOM 893 O O . ASP A 1 110 ? -7.073 1.598 -2.631 1.00 92.81 110 ASP A O 1
ATOM 897 N N . VAL A 1 111 ? -6.330 3.653 -2.172 1.00 92.94 111 VAL A N 1
ATOM 898 C CA . VAL A 1 111 ? -5.999 3.369 -0.776 1.00 92.94 111 VAL A CA 1
ATOM 899 C C . VAL A 1 111 ? -7.151 3.846 0.108 1.00 92.94 111 VAL A C 1
ATOM 901 O O . VAL A 1 111 ? -7.397 5.046 0.265 1.00 92.94 111 VAL A O 1
ATOM 904 N N . PHE A 1 112 ? -7.853 2.893 0.722 1.00 91.38 112 PHE A N 1
ATOM 905 C CA . PHE A 1 112 ? -8.974 3.157 1.623 1.00 91.38 112 PHE A CA 1
ATOM 906 C C . PHE A 1 112 ? -8.473 3.201 3.059 1.00 91.38 112 PHE A C 1
ATOM 908 O O . PHE A 1 112 ? -8.328 2.175 3.719 1.00 91.38 112 PHE A O 1
ATOM 915 N N . ALA A 1 113 ? -8.191 4.404 3.541 1.00 87.81 113 ALA A N 1
ATOM 916 C CA . ALA A 1 113 ? -7.629 4.611 4.861 1.00 87.81 113 ALA A CA 1
ATOM 917 C C . ALA A 1 113 ? -8.580 5.360 5.793 1.00 87.81 113 ALA A C 1
ATOM 919 O O . ALA A 1 113 ? -9.248 6.314 5.388 1.00 87.81 113 ALA A O 1
ATOM 920 N N . LEU A 1 114 ? -8.568 4.959 7.059 1.00 82.81 114 LEU A N 1
ATOM 921 C CA . LEU A 1 114 ? -9.122 5.719 8.169 1.00 82.81 114 LEU A CA 1
ATOM 922 C C . LEU A 1 114 ? -7.972 6.209 9.041 1.00 82.81 114 LEU A C 1
ATOM 924 O O . LEU A 1 114 ? -7.092 5.431 9.400 1.00 82.81 114 LEU A O 1
ATOM 928 N N . SER A 1 115 ? -7.970 7.494 9.383 1.00 76.75 115 SER A N 1
ATOM 929 C CA . SER A 1 115 ? -6.992 8.021 10.331 1.00 76.75 115 SER A CA 1
ATOM 930 C C . SER A 1 115 ? -7.342 7.564 11.746 1.00 76.75 115 SER A C 1
ATOM 932 O O . SER A 1 115 ? -8.493 7.688 12.172 1.00 76.75 115 SER A O 1
ATOM 934 N N . ALA A 1 116 ? -6.334 7.067 12.458 1.00 71.19 116 ALA A N 1
ATOM 935 C CA . ALA A 1 116 ? -6.372 6.827 13.890 1.00 71.19 116 ALA A CA 1
ATOM 936 C C . ALA A 1 116 ? -5.308 7.687 14.585 1.00 71.19 116 ALA A C 1
ATOM 938 O O . ALA A 1 116 ? -4.195 7.844 14.075 1.00 71.19 116 ALA A O 1
ATOM 939 N N . ILE A 1 117 ? -5.649 8.228 15.756 1.00 66.56 117 ILE A N 1
ATOM 940 C CA . ILE A 1 117 ? -4.682 8.864 16.655 1.00 66.56 117 ILE A CA 1
ATOM 941 C C . ILE A 1 117 ? -4.183 7.833 17.663 1.00 66.56 117 ILE A C 1
ATOM 943 O O . ILE A 1 117 ? -4.975 7.196 18.362 1.00 66.56 117 ILE A O 1
ATOM 947 N N . GLY A 1 118 ? -2.860 7.718 17.771 1.00 62.12 118 GLY A N 1
ATOM 948 C CA . GLY A 1 118 ? -2.226 7.106 18.930 1.00 62.12 118 GLY A CA 1
ATOM 949 C C . GLY A 1 118 ? -2.297 8.049 20.123 1.00 62.12 118 GLY A C 1
ATOM 950 O O . GLY A 1 118 ? -1.798 9.172 20.068 1.00 62.12 118 GLY A O 1
ATOM 951 N N . LEU A 1 119 ? -2.919 7.589 21.199 1.00 59.72 119 LEU A N 1
ATOM 952 C CA . LEU A 1 119 ? -2.874 8.228 22.503 1.00 59.72 119 LEU A CA 1
ATOM 953 C C . LEU A 1 119 ? -1.745 7.566 23.282 1.00 59.72 119 LEU A C 1
ATOM 955 O O . LEU A 1 119 ? -1.844 6.387 23.614 1.00 59.72 119 LEU A O 1
ATOM 959 N N . GLU A 1 120 ? -0.670 8.308 23.541 1.00 57.97 120 GLU A N 1
ATOM 960 C CA . GLU A 1 120 ? 0.503 7.789 24.242 1.00 57.97 120 GLU A CA 1
ATOM 961 C C . GLU A 1 120 ? 0.321 7.963 25.762 1.00 57.97 120 GLU A C 1
ATOM 963 O O . GLU A 1 120 ? 0.512 9.064 26.288 1.00 57.97 120 GLU A O 1
ATOM 968 N N . PRO A 1 121 ? -0.066 6.908 26.505 1.00 50.69 121 PRO A N 1
ATOM 969 C CA . PRO A 1 121 ? -0.418 7.002 27.919 1.00 50.69 121 PRO A CA 1
ATOM 970 C C . PRO A 1 121 ? 0.817 7.219 28.801 1.00 50.69 121 PRO A C 1
ATOM 972 O O . PRO A 1 121 ? 0.705 7.705 29.917 1.00 50.69 121 PRO A O 1
ATOM 975 N N . VAL A 1 122 ? 2.018 6.896 28.312 1.00 49.97 122 VAL A N 1
ATOM 976 C CA . VAL A 1 122 ? 3.267 7.055 29.078 1.00 49.97 122 VAL A CA 1
ATOM 977 C C . VAL A 1 122 ? 3.693 8.527 29.172 1.00 49.97 122 VAL A C 1
ATOM 979 O O . VAL A 1 122 ? 4.377 8.916 30.114 1.00 49.97 122 VAL A O 1
ATOM 982 N N . ARG A 1 123 ? 3.224 9.379 28.250 1.00 48.59 123 ARG A N 1
ATOM 983 C CA . ARG A 1 123 ? 3.348 10.844 28.349 1.00 48.59 123 ARG A CA 1
ATOM 984 C C . ARG A 1 123 ? 2.160 11.494 29.071 1.00 48.59 123 ARG A C 1
ATOM 986 O O . ARG A 1 123 ? 2.153 12.705 29.270 1.00 48.59 123 ARG A O 1
ATOM 993 N N . ALA A 1 124 ? 1.158 10.705 29.458 1.00 49.84 124 ALA A N 1
ATOM 994 C CA . ALA A 1 124 ? -0.106 11.186 29.983 1.00 49.84 124 ALA A CA 1
ATOM 995 C C . ALA A 1 124 ? -0.103 11.347 31.507 1.00 49.84 124 ALA A C 1
ATOM 997 O O . ALA A 1 124 ? -0.717 10.576 32.240 1.00 49.84 124 ALA A O 1
ATOM 998 N N . THR A 1 125 ? 0.441 12.456 31.985 1.00 53.06 125 THR A N 1
ATOM 999 C CA . THR A 1 125 ? -0.238 13.205 33.052 1.00 53.06 125 THR A CA 1
ATOM 1000 C C . THR A 1 125 ? -1.385 14.005 32.426 1.00 53.06 125 THR A C 1
ATOM 1002 O O . THR A 1 125 ? -1.356 15.229 32.447 1.00 53.06 125 THR A O 1
ATOM 1005 N N . PHE A 1 126 ? -2.365 13.343 31.795 1.00 56.47 126 PHE A N 1
ATOM 1006 C CA . PHE A 1 126 ? -3.544 14.058 31.298 1.00 56.47 126 PHE A CA 1
ATOM 1007 C C . PHE A 1 126 ? -4.391 14.473 32.498 1.00 56.47 126 PHE A C 1
ATOM 1009 O O . PHE A 1 126 ? -4.871 13.623 33.255 1.00 56.47 126 PHE A O 1
ATOM 1016 N N . ALA A 1 127 ? -4.594 15.774 32.675 1.00 60.97 127 ALA A N 1
ATOM 1017 C CA . ALA A 1 127 ? -5.540 16.259 33.663 1.00 60.97 127 ALA A CA 1
ATOM 1018 C C . ALA A 1 127 ? -6.965 15.814 33.262 1.00 60.97 127 ALA A C 1
ATOM 1020 O O . ALA A 1 127 ? -7.290 15.780 32.072 1.00 60.97 127 ALA A O 1
ATOM 1021 N N . PRO A 1 128 ? -7.875 15.528 34.213 1.00 59.53 128 PRO A N 1
ATOM 1022 C CA . PRO A 1 128 ? -9.246 15.099 33.903 1.00 59.53 128 PRO A CA 1
ATOM 1023 C C . PRO A 1 128 ? -10.004 16.025 32.931 1.00 59.53 128 PRO A C 1
ATOM 1025 O O . PRO A 1 128 ? -10.828 15.562 32.145 1.00 59.53 128 PRO A O 1
ATOM 1028 N N . ALA A 1 129 ? -9.693 17.326 32.937 1.00 65.25 129 ALA A N 1
ATOM 1029 C CA . ALA A 1 129 ? -10.265 18.312 32.017 1.00 65.25 129 ALA A CA 1
ATOM 1030 C C . ALA A 1 129 ? -9.771 18.165 30.563 1.00 65.25 129 ALA A C 1
ATOM 1032 O O . ALA A 1 129 ? -10.496 18.487 29.620 1.00 65.25 129 ALA A O 1
ATOM 1033 N N . GLU A 1 130 ? -8.555 17.657 30.366 1.00 62.44 130 GLU A N 1
ATOM 1034 C CA . GLU A 1 130 ? -7.971 17.413 29.045 1.00 62.44 130 GLU A CA 1
ATOM 1035 C C . GLU A 1 130 ? -8.590 16.179 28.392 1.00 62.44 130 GLU A C 1
ATOM 1037 O O . GLU A 1 130 ? -8.739 16.140 27.175 1.00 62.44 130 GLU A O 1
ATOM 1042 N N . LEU A 1 131 ? -9.063 15.222 29.194 1.00 60.12 131 LEU A N 1
ATOM 1043 C CA . LEU A 1 131 ? -9.720 14.002 28.725 1.00 60.12 131 LEU A CA 1
ATOM 1044 C C . LEU A 1 131 ? -11.025 14.293 27.962 1.00 60.12 131 LEU A C 1
ATOM 1046 O O . LEU A 1 131 ? -11.310 13.660 26.946 1.00 60.12 131 LEU A O 1
ATOM 1050 N N . SER A 1 132 ? -11.805 15.284 28.406 1.00 62.88 132 SER A N 1
ATOM 1051 C CA . SER A 1 132 ? -13.034 15.712 27.719 1.00 62.88 132 SER A CA 1
ATOM 1052 C C . SER A 1 132 ? -12.745 16.373 26.367 1.00 62.88 132 SER A C 1
ATOM 1054 O O . SER A 1 132 ? -13.451 16.115 25.392 1.00 62.88 132 SER A O 1
ATOM 1056 N N . ARG A 1 133 ? -11.676 17.177 26.281 1.00 64.19 133 ARG A N 1
ATOM 1057 C CA . ARG A 1 133 ? -11.218 17.788 25.020 1.00 64.19 133 ARG A CA 1
ATOM 1058 C C . ARG A 1 133 ? -10.607 16.754 24.080 1.00 64.19 133 ARG A C 1
ATOM 1060 O O . ARG A 1 133 ? -10.869 16.796 22.883 1.00 64.19 133 ARG A O 1
ATOM 1067 N N . LEU A 1 134 ? -9.869 15.792 24.630 1.00 61.50 134 LEU A N 1
ATOM 1068 C CA . LEU A 1 134 ? -9.299 14.672 23.895 1.00 61.50 134 LEU A CA 1
ATOM 1069 C C . LEU A 1 134 ? -10.392 13.817 23.258 1.00 61.50 134 LEU A C 1
ATOM 1071 O O . LEU A 1 134 ? -10.272 13.468 22.093 1.00 61.50 134 LEU A O 1
ATOM 1075 N N . ARG A 1 135 ? -11.486 13.532 23.980 1.00 59.47 135 ARG A N 1
ATOM 1076 C CA . ARG A 1 135 ? -12.659 12.853 23.404 1.00 59.47 135 ARG A CA 1
ATOM 1077 C C . ARG A 1 135 ? -13.232 13.661 22.244 1.00 59.47 135 ARG A C 1
ATOM 1079 O O . ARG A 1 135 ? -13.436 13.105 21.174 1.00 59.47 135 ARG A O 1
ATOM 1086 N N . PHE A 1 136 ? -13.455 14.960 22.423 1.00 62.47 136 PHE A N 1
ATOM 1087 C CA . PHE A 1 136 ? -14.001 15.790 21.351 1.00 62.47 136 PHE A CA 1
ATOM 1088 C C . PHE A 1 136 ? -13.112 15.784 20.096 1.00 62.47 136 PHE A C 1
ATOM 1090 O O . PHE A 1 136 ? -13.606 15.480 19.014 1.00 62.47 136 PHE A O 1
ATOM 1097 N N . ALA A 1 137 ? -11.805 16.022 20.236 1.00 62.06 137 ALA A N 1
ATOM 1098 C CA . ALA A 1 137 ? -10.863 15.992 19.116 1.00 62.06 137 ALA A CA 1
ATOM 1099 C C . ALA A 1 137 ? -10.766 14.589 18.483 1.00 62.06 137 ALA A C 1
ATOM 1101 O O . ALA A 1 137 ? -10.941 14.436 17.276 1.00 62.06 137 ALA A O 1
ATOM 1102 N N . ALA A 1 138 ? -10.599 13.541 19.301 1.00 59.16 138 ALA A N 1
ATOM 1103 C CA . ALA A 1 138 ? -10.453 12.161 18.840 1.00 59.16 138 ALA A CA 1
ATOM 1104 C C . ALA A 1 138 ? -11.683 11.642 18.076 1.00 59.16 138 ALA A C 1
ATOM 1106 O O . ALA A 1 138 ? -11.522 10.917 17.103 1.00 59.16 138 ALA A O 1
ATOM 1107 N N . PHE A 1 139 ? -12.903 11.991 18.494 1.00 62.00 139 PHE A N 1
ATOM 1108 C CA . PHE A 1 139 ? -14.129 11.478 17.868 1.00 62.00 139 PHE A CA 1
ATOM 1109 C C . PHE A 1 139 ? -14.679 12.361 16.741 1.00 62.00 139 PHE A C 1
ATOM 1111 O O . PHE A 1 139 ? -15.468 11.873 15.936 1.00 62.00 139 PHE A O 1
ATOM 1118 N N . THR A 1 140 ? -14.291 13.638 16.673 1.00 62.56 140 THR A N 1
ATOM 1119 C CA . THR A 1 140 ? -14.753 14.549 15.608 1.00 62.56 140 THR A CA 1
ATOM 1120 C C . THR A 1 140 ? -13.861 14.461 14.372 1.00 62.56 140 THR A C 1
ATOM 1122 O O . THR A 1 140 ? -14.354 14.523 13.248 1.00 62.56 140 THR A O 1
ATOM 1125 N N . GLU A 1 141 ? -12.553 14.286 14.567 1.00 59.03 141 GLU A N 1
ATOM 1126 C CA . GLU A 1 141 ? -11.564 14.348 13.484 1.00 59.03 141 GLU A CA 1
ATOM 1127 C C . GLU A 1 141 ? -11.018 12.968 13.077 1.00 59.03 141 GLU A C 1
ATOM 1129 O O . GLU A 1 141 ? -10.385 12.838 12.025 1.00 59.03 141 GLU A O 1
ATOM 1134 N N . HIS A 1 142 ? -11.291 11.917 13.864 1.00 57.59 142 HIS A N 1
ATOM 1135 C CA . HIS A 1 142 ? -10.745 10.576 13.637 1.00 57.59 142 HIS A CA 1
ATOM 1136 C C . HIS A 1 142 ? -11.809 9.488 13.711 1.00 57.59 142 HIS A C 1
ATOM 1138 O O . HIS A 1 142 ? -12.820 9.596 14.399 1.00 57.59 142 HIS A O 1
ATOM 1144 N N . ALA A 1 143 ? -11.547 8.387 13.008 1.00 62.03 143 ALA A N 1
ATOM 1145 C CA . ALA A 1 143 ? -12.430 7.225 13.012 1.00 62.03 143 ALA A CA 1
ATOM 1146 C C . ALA A 1 143 ? -12.200 6.303 14.227 1.00 62.03 143 ALA A C 1
ATOM 1148 O O . ALA A 1 143 ? -12.833 5.253 14.333 1.00 62.03 143 ALA A O 1
ATOM 1149 N N . GLY A 1 144 ? -11.268 6.660 15.117 1.00 62.25 144 GLY A N 1
ATOM 1150 C CA . GLY A 1 144 ? -10.922 5.895 16.309 1.00 62.25 144 GLY A CA 1
ATOM 1151 C C . GLY A 1 144 ? -9.583 6.312 16.919 1.00 62.25 144 GLY A C 1
ATOM 1152 O O . GLY A 1 144 ? -8.858 7.149 16.378 1.00 62.25 144 GLY A O 1
ATOM 1153 N N . PHE A 1 145 ? -9.254 5.697 18.053 1.00 56.06 145 PHE A N 1
ATOM 1154 C CA . PHE A 1 145 ? -7.997 5.897 18.770 1.00 56.06 145 PHE A CA 1
ATOM 1155 C C . PHE A 1 145 ? -7.367 4.554 19.145 1.00 56.06 145 PHE A C 1
ATOM 1157 O O . PHE A 1 145 ? -8.066 3.552 19.312 1.00 56.06 145 PHE A O 1
ATOM 1164 N N . TRP A 1 146 ? -6.046 4.551 19.298 1.00 57.38 146 TRP A N 1
ATOM 1165 C CA . TRP A 1 146 ? -5.286 3.430 19.845 1.00 57.38 146 TRP A CA 1
ATOM 1166 C C . TRP A 1 146 ? -4.545 3.886 21.100 1.00 57.38 146 TRP A C 1
ATOM 1168 O O . TRP A 1 146 ? -4.039 5.005 21.142 1.00 57.38 146 TRP A O 1
ATOM 1178 N N . LEU A 1 147 ? -4.493 3.039 22.124 1.00 52.53 147 LEU A N 1
ATOM 1179 C CA . LEU A 1 147 ? -3.718 3.293 23.338 1.00 52.53 147 LEU A CA 1
ATOM 1180 C C . LEU A 1 147 ? -2.426 2.494 23.229 1.00 52.53 147 LEU A C 1
ATOM 1182 O O . LEU A 1 147 ? -2.476 1.265 23.182 1.00 52.53 147 LEU A O 1
ATOM 1186 N N . ASP A 1 148 ? -1.286 3.178 23.159 1.00 46.41 148 ASP A N 1
ATOM 1187 C CA . ASP A 1 148 ? -0.004 2.478 23.130 1.00 46.41 148 ASP A CA 1
ATOM 1188 C C . ASP A 1 148 ? 0.397 2.078 24.551 1.00 46.41 148 ASP A C 1
ATOM 1190 O O . ASP A 1 148 ? 0.777 2.901 25.380 1.00 46.41 148 ASP A O 1
ATOM 1194 N N . GLY A 1 149 ? 0.215 0.811 24.885 1.00 43.34 149 GLY A N 1
ATOM 1195 C CA . GLY A 1 149 ? 0.468 0.309 26.224 1.00 43.34 149 GLY A CA 1
ATOM 1196 C C . GLY A 1 149 ? -0.085 -1.091 26.343 1.00 43.34 149 GLY A C 1
ATOM 1197 O O . GLY A 1 149 ? -1.294 -1.300 26.264 1.00 43.34 149 GLY A O 1
ATOM 1198 N N . ALA A 1 150 ? 0.806 -2.065 26.492 1.00 37.62 150 ALA A N 1
ATOM 1199 C CA . ALA A 1 150 ? 0.425 -3.446 26.702 1.00 37.62 150 ALA A CA 1
ATOM 1200 C C . ALA A 1 150 ? -0.631 -3.556 27.813 1.00 37.62 150 ALA A C 1
ATOM 1202 O O . ALA A 1 150 ? -0.394 -3.189 28.961 1.00 37.62 15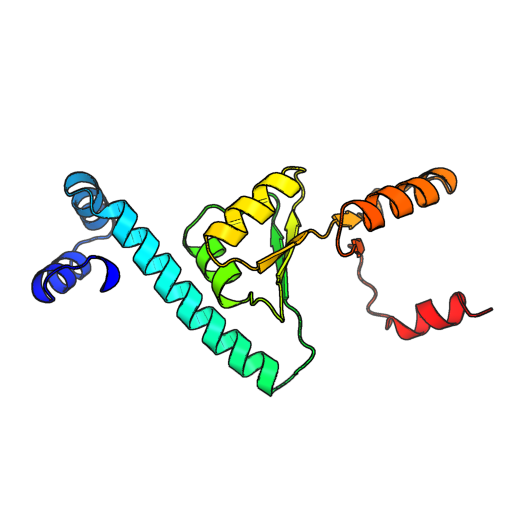0 ALA A O 1
ATOM 1203 N N . ALA A 1 151 ? -1.768 -4.153 27.476 1.00 35.91 151 ALA A N 1
ATOM 1204 C CA . ALA A 1 151 ? -2.483 -4.980 28.422 1.00 35.91 151 ALA A CA 1
ATOM 1205 C C . ALA A 1 151 ? -2.630 -6.359 27.785 1.00 35.91 151 ALA A C 1
ATOM 1207 O O . ALA A 1 151 ? -3.568 -6.649 27.050 1.00 35.91 151 ALA A O 1
ATOM 1208 N N . THR A 1 152 ? -1.710 -7.241 28.156 1.00 40.34 152 THR A N 1
ATOM 1209 C CA . THR A 1 152 ? -1.920 -8.692 28.243 1.00 40.34 152 THR A CA 1
ATOM 1210 C C . THR A 1 152 ? -3.103 -9.076 29.146 1.00 40.34 152 THR A C 1
ATOM 1212 O O . THR A 1 152 ? -3.348 -10.257 29.357 1.00 40.34 152 THR A O 1
ATOM 1215 N N . ASP A 1 153 ? -3.888 -8.118 29.639 1.00 39.09 153 ASP A N 1
ATOM 1216 C CA . ASP A 1 153 ? -5.175 -8.353 30.267 1.00 39.09 153 ASP A CA 1
ATOM 1217 C C . ASP A 1 153 ? -6.305 -7.927 29.324 1.00 39.09 153 ASP A C 1
ATOM 1219 O O . ASP A 1 153 ? -6.524 -6.754 29.031 1.00 39.09 153 ASP A O 1
ATOM 1223 N N . SER A 1 154 ? -7.034 -8.938 28.855 1.00 41.44 154 SER A N 1
ATOM 1224 C CA . SER A 1 154 ? -8.212 -8.869 27.992 1.00 41.44 154 SER A CA 1
ATOM 1225 C C . SER A 1 154 ? -9.100 -7.635 28.229 1.00 41.44 154 SER A C 1
ATOM 1227 O O . SER A 1 154 ? -9.577 -7.416 29.346 1.00 41.44 154 SER A O 1
ATOM 1229 N N . LEU A 1 155 ? -9.430 -6.924 27.143 1.00 48.12 155 LEU A N 1
ATOM 1230 C CA . LEU A 1 155 ? -10.462 -5.874 27.017 1.00 48.12 155 LEU A CA 1
ATOM 1231 C C . LEU A 1 155 ? -11.746 -6.132 27.838 1.00 48.12 155 LEU A C 1
ATOM 1233 O O . LEU A 1 155 ? -12.378 -5.195 28.325 1.00 48.12 155 LEU A O 1
ATOM 1237 N N . GLY A 1 156 ? -12.107 -7.400 28.065 1.00 46.34 156 GLY A N 1
ATOM 1238 C CA . GLY A 1 156 ? -13.248 -7.799 28.893 1.00 46.34 156 GLY A CA 1
ATOM 1239 C C . GLY A 1 156 ? -13.168 -7.380 30.369 1.00 46.34 156 GLY A C 1
ATOM 1240 O O . GLY A 1 156 ? -14.209 -7.196 31.001 1.00 46.34 156 GLY A O 1
ATOM 1241 N N . ARG A 1 157 ? -11.969 -7.178 30.934 1.00 49.62 157 ARG A N 1
ATOM 1242 C CA . ARG A 1 157 ? -11.809 -6.759 32.339 1.00 49.62 157 ARG A CA 1
ATOM 1243 C C . ARG A 1 157 ? -11.976 -5.243 32.518 1.00 49.62 157 ARG A C 1
ATOM 1245 O O . ARG A 1 157 ? -12.478 -4.808 33.551 1.00 49.62 157 ARG A O 1
ATOM 1252 N N . VAL A 1 158 ? -11.647 -4.454 31.492 1.00 49.62 158 VAL A N 1
ATOM 1253 C CA . VAL A 1 158 ? -11.856 -2.995 31.473 1.00 49.62 158 VAL A CA 1
ATOM 1254 C C . VAL A 1 158 ? -13.344 -2.664 31.336 1.00 49.62 158 VAL A C 1
ATOM 1256 O O . VAL A 1 158 ? -13.854 -1.832 32.082 1.00 49.62 158 VAL A O 1
ATOM 1259 N N . ILE A 1 159 ? -14.075 -3.382 30.476 1.00 51.22 159 ILE A N 1
ATOM 1260 C CA . ILE A 1 159 ? -15.516 -3.159 30.258 1.00 51.22 159 ILE A CA 1
ATOM 1261 C C . ILE A 1 159 ? -16.337 -3.410 31.539 1.00 51.22 159 ILE A C 1
ATOM 1263 O O . ILE A 1 159 ? -17.232 -2.631 31.854 1.00 51.22 159 ILE A O 1
ATOM 1267 N N . ARG A 1 160 ? -15.991 -4.421 32.354 1.00 49.50 160 ARG A N 1
ATOM 1268 C CA . ARG A 1 160 ? -16.679 -4.678 33.640 1.00 49.50 160 ARG A CA 1
ATOM 1269 C C . ARG A 1 160 ? -16.492 -3.582 34.688 1.00 49.50 160 ARG A C 1
ATOM 1271 O O . ARG A 1 160 ? -17.287 -3.503 35.617 1.00 49.50 160 ARG A O 1
ATOM 1278 N N . ARG A 1 161 ? -15.452 -2.755 34.571 1.00 48.16 161 ARG A N 1
ATOM 1279 C CA . ARG A 1 161 ? -15.159 -1.699 35.548 1.00 48.16 161 ARG A CA 1
ATOM 1280 C C . ARG A 1 161 ? -15.948 -0.413 35.285 1.00 48.16 161 ARG A C 1
ATOM 1282 O O . ARG A 1 161 ? -16.130 0.363 36.211 1.00 48.16 161 ARG A O 1
ATOM 1289 N N . PHE A 1 162 ? -16.437 -0.229 34.058 1.00 43.38 162 PHE A N 1
ATOM 1290 C CA . PHE A 1 162 ? -17.295 0.893 33.658 1.00 43.38 162 PHE A CA 1
ATOM 1291 C C . PHE A 1 162 ? -18.797 0.567 33.695 1.00 43.38 162 PHE A C 1
ATOM 1293 O O . PHE A 1 162 ? -19.612 1.453 33.479 1.00 43.38 162 PHE A O 1
ATOM 1300 N N . ALA A 1 163 ? -19.164 -0.688 33.971 1.00 42.31 163 ALA A N 1
ATOM 1301 C CA . ALA A 1 163 ? -20.550 -1.136 34.124 1.00 42.31 163 ALA A CA 1
ATOM 1302 C C . ALA A 1 163 ? -21.014 -1.177 35.598 1.00 42.31 163 ALA A C 1
ATOM 1304 O O . ALA A 1 163 ? -21.898 -1.962 35.941 1.00 42.31 163 ALA A O 1
ATOM 1305 N N . LYS A 1 164 ? -20.396 -0.373 36.472 1.00 36.97 164 LYS A N 1
ATOM 1306 C CA . LYS A 1 164 ? -20.863 -0.108 37.838 1.00 36.97 164 LYS A CA 1
ATOM 1307 C C . LYS A 1 164 ? -21.291 1.342 37.964 1.00 36.97 164 LYS A C 1
ATOM 1309 O O . LYS A 1 164 ? -20.520 2.198 37.478 1.00 36.97 164 LYS A O 1
#